Protein AF-A0A317FIB4-F1 (afdb_monomer)

Structure (mmCIF, N/CA/C/O backbone):
data_AF-A0A317FIB4-F1
#
_entry.id   AF-A0A317FIB4-F1
#
loop_
_atom_site.group_PDB
_atom_site.id
_atom_site.type_symbol
_atom_site.label_atom_id
_atom_site.label_alt_id
_atom_site.label_comp_id
_atom_site.label_asym_id
_atom_site.label_entity_id
_atom_site.label_seq_id
_atom_site.pdbx_PDB_ins_code
_atom_site.Cartn_x
_atom_site.Cartn_y
_atom_site.Cartn_z
_atom_site.occupancy
_atom_site.B_iso_or_equiv
_atom_site.auth_seq_id
_atom_site.auth_comp_id
_atom_site.auth_asym_id
_atom_site.auth_atom_id
_atom_site.pdbx_PDB_model_num
ATOM 1 N N . MET A 1 1 ? -46.651 12.801 4.213 1.00 44.66 1 MET A N 1
ATOM 2 C CA . MET A 1 1 ? -46.483 12.287 5.588 1.00 44.66 1 MET A CA 1
ATOM 3 C C . MET A 1 1 ? -45.335 13.058 6.218 1.00 44.66 1 MET A C 1
ATOM 5 O O . MET A 1 1 ? -44.201 12.906 5.790 1.00 44.66 1 MET A O 1
ATOM 9 N N . THR A 1 2 ? -45.665 13.972 7.127 1.00 48.34 2 THR A N 1
ATOM 10 C CA . THR A 1 2 ? -44.798 15.036 7.655 1.00 48.34 2 THR A CA 1
ATOM 11 C C . THR A 1 2 ? -44.572 14.782 9.140 1.00 48.34 2 THR A C 1
ATOM 13 O O . THR A 1 2 ? -45.550 14.610 9.859 1.00 48.34 2 THR A O 1
ATOM 16 N N . PHE A 1 3 ? -43.325 14.810 9.615 1.00 46.38 3 PHE A N 1
ATOM 17 C CA . PHE A 1 3 ? -43.021 14.954 11.042 1.00 46.38 3 PHE A CA 1
ATOM 18 C C . PHE A 1 3 ? -41.821 15.895 11.233 1.00 46.38 3 PHE A C 1
ATOM 20 O O . PHE A 1 3 ? -40.725 15.574 10.774 1.00 46.38 3 PHE A O 1
ATOM 27 N N . PRO A 1 4 ? -41.995 17.048 11.905 1.00 62.00 4 PRO A N 1
ATOM 28 C CA . PRO A 1 4 ? -40.902 17.931 12.291 1.00 62.00 4 PRO A CA 1
ATOM 29 C C . PRO A 1 4 ? -40.382 17.561 13.686 1.00 62.00 4 PRO A C 1
ATOM 31 O O . PRO A 1 4 ? -41.165 17.329 14.606 1.00 62.00 4 PRO A O 1
ATOM 34 N N . ARG A 1 5 ? -39.061 17.568 13.886 1.00 53.75 5 ARG A N 1
ATOM 35 C CA . ARG A 1 5 ? -38.470 17.530 15.232 1.00 53.75 5 ARG A CA 1
ATOM 36 C C . ARG A 1 5 ? -37.428 18.634 15.359 1.00 53.75 5 ARG A C 1
ATOM 38 O O . ARG A 1 5 ? -36.297 18.508 14.908 1.00 53.75 5 ARG A O 1
ATOM 45 N N . ARG A 1 6 ? -37.873 19.741 15.956 1.00 59.06 6 ARG A N 1
ATOM 46 C CA . ARG A 1 6 ? -37.030 20.770 16.568 1.00 59.06 6 ARG A CA 1
ATOM 47 C C . ARG A 1 6 ? -36.400 20.157 17.818 1.00 59.06 6 ARG A C 1
ATOM 49 O O . ARG A 1 6 ? -37.132 19.531 18.579 1.00 59.06 6 ARG A O 1
ATOM 56 N N . LEU A 1 7 ? -35.111 20.366 18.064 1.00 52.44 7 LEU A N 1
ATOM 57 C CA . LEU A 1 7 ? -34.566 20.247 19.414 1.00 52.44 7 LEU A CA 1
ATOM 58 C C . LEU A 1 7 ? -33.454 21.278 19.628 1.00 52.44 7 LEU A C 1
ATOM 60 O O . LEU A 1 7 ? -32.630 21.526 18.753 1.00 52.44 7 LEU A O 1
ATOM 64 N N . SER A 1 8 ? -33.556 21.912 20.786 1.00 55.31 8 SER A N 1
ATOM 65 C CA . SER A 1 8 ? -33.010 23.192 21.214 1.00 55.31 8 SER A CA 1
ATOM 66 C C . SER A 1 8 ? -31.486 23.294 21.319 1.00 55.31 8 SER A C 1
ATOM 68 O O . SER A 1 8 ? -30.803 22.329 21.651 1.00 55.31 8 SER A O 1
ATOM 70 N N . LEU A 1 9 ? -30.994 24.530 21.144 1.00 51.03 9 LEU A N 1
ATOM 71 C CA . LEU A 1 9 ? -29.702 25.006 21.643 1.00 51.03 9 LEU A CA 1
ATOM 72 C C . LEU A 1 9 ? -29.602 24.807 23.164 1.00 51.03 9 LEU A C 1
ATOM 74 O O . LEU A 1 9 ? -30.520 25.185 23.892 1.00 51.03 9 LEU A O 1
ATOM 78 N N . LEU A 1 10 ? -28.444 24.347 23.638 1.00 58.22 10 LEU A N 1
ATOM 79 C CA . LEU A 1 10 ? -28.007 24.529 25.019 1.00 58.22 10 LEU A CA 1
ATOM 80 C C . LEU A 1 10 ? -26.736 25.389 25.007 1.00 58.22 10 LEU A C 1
ATOM 82 O O . LEU A 1 10 ? -25.660 24.926 24.638 1.00 58.22 10 LEU A O 1
ATOM 86 N N . ALA A 1 11 ? -26.888 26.662 25.367 1.00 50.81 11 ALA A N 1
ATOM 87 C CA . ALA A 1 11 ? -25.786 27.551 25.704 1.00 50.81 11 ALA A CA 1
ATOM 88 C C . ALA A 1 11 ? -25.366 27.286 27.156 1.00 50.81 11 ALA A C 1
ATOM 90 O O . ALA A 1 11 ? -26.224 27.235 28.037 1.00 50.81 11 ALA A O 1
ATOM 91 N N . LEU A 1 12 ? -24.064 27.154 27.420 1.00 56.53 12 LEU A N 1
ATOM 92 C CA . LEU A 1 12 ? -23.529 27.188 28.780 1.00 56.53 12 LEU A CA 1
ATOM 93 C C . LEU A 1 12 ? -22.396 28.215 28.851 1.00 56.53 12 LEU A C 1
ATOM 95 O O . LEU A 1 12 ? -21.296 28.019 28.340 1.00 56.53 12 LEU A O 1
ATOM 99 N N . LEU A 1 13 ? -22.753 29.347 29.447 1.00 56.31 13 LEU A N 1
ATOM 100 C CA . LEU A 1 13 ? -21.941 30.509 29.770 1.00 56.31 13 LEU A CA 1
ATOM 101 C C . LEU A 1 13 ? -21.160 30.212 31.061 1.00 56.31 13 LEU A C 1
ATOM 103 O O . LEU A 1 13 ? -21.783 30.042 32.107 1.00 56.31 13 LEU A O 1
ATOM 107 N N . PHE A 1 14 ? -19.825 30.171 31.013 1.00 57.53 14 PHE A N 1
ATOM 108 C CA . PHE A 1 14 ? -18.999 30.181 32.226 1.00 57.53 14 PHE A CA 1
ATOM 109 C C . PHE A 1 14 ? -18.469 31.590 32.504 1.00 57.53 14 PHE A C 1
ATOM 111 O O . PHE A 1 14 ? -17.846 32.229 31.657 1.00 57.53 14 PHE A O 1
ATOM 118 N N . LEU A 1 15 ? -18.777 32.048 33.714 1.00 58.28 15 LEU A N 1
ATOM 119 C CA . LEU A 1 15 ? -18.556 33.369 34.288 1.00 58.28 15 LEU A CA 1
ATOM 120 C C . LEU A 1 15 ? -17.258 33.360 35.130 1.00 58.28 15 LEU A C 1
ATOM 122 O O . LEU A 1 15 ? -17.139 32.566 36.057 1.00 58.28 15 LEU A O 1
ATOM 126 N N . ALA A 1 16 ? -16.305 34.245 34.827 1.00 52.34 16 ALA A N 1
ATOM 127 C CA . ALA A 1 16 ? -15.262 34.744 35.752 1.00 52.34 16 ALA A CA 1
ATOM 128 C C . ALA A 1 16 ? -15.717 36.142 36.262 1.00 52.34 16 ALA A C 1
ATOM 130 O O . ALA A 1 16 ? -16.600 36.678 35.580 1.00 52.34 16 ALA A O 1
ATOM 131 N N . PRO A 1 17 ? -15.172 36.812 37.326 1.00 55.22 17 PRO A N 1
ATOM 132 C CA . PRO A 1 17 ? -13.750 36.862 37.753 1.00 55.22 17 PRO A CA 1
ATOM 133 C C . PRO A 1 17 ? -13.460 37.174 39.271 1.00 55.22 17 PRO A C 1
ATOM 135 O O . PRO A 1 17 ? -14.367 37.246 40.090 1.00 55.22 17 PRO A O 1
ATOM 138 N N . VAL A 1 18 ? -12.173 37.442 39.590 1.00 49.06 18 VAL A N 1
ATOM 139 C CA . VAL A 1 18 ? -11.616 38.536 40.455 1.00 49.06 18 VAL A CA 1
ATOM 140 C C . VAL A 1 18 ? -10.705 38.161 41.651 1.00 49.06 18 VAL A C 1
ATOM 142 O O . VAL A 1 18 ? -11.119 37.586 42.646 1.00 49.06 18 VAL A O 1
ATOM 145 N N . ALA A 1 19 ? -9.454 38.625 41.490 1.00 45.88 19 ALA A N 1
ATOM 146 C CA . ALA A 1 19 ? -8.481 39.261 42.394 1.00 45.88 19 ALA A CA 1
ATOM 147 C C . ALA A 1 19 ? -8.260 38.793 43.844 1.00 45.88 19 ALA A C 1
ATOM 149 O O . ALA A 1 19 ? -9.092 38.977 44.725 1.00 45.88 19 ALA A O 1
ATOM 150 N N . ALA A 1 20 ? -6.996 38.464 44.121 1.00 47.31 20 ALA A N 1
ATOM 151 C CA . ALA A 1 20 ? -6.330 38.880 45.349 1.00 47.31 20 ALA A CA 1
ATOM 152 C C . ALA A 1 20 ? -5.141 39.781 44.975 1.00 47.31 20 ALA A C 1
ATOM 154 O O . ALA A 1 20 ? -4.266 39.401 44.196 1.00 47.31 20 ALA A O 1
ATOM 155 N N . HIS A 1 21 ? -5.183 41.013 45.476 1.00 43.72 21 HIS A N 1
ATOM 156 C CA . HIS A 1 21 ? -4.166 42.045 45.330 1.00 43.72 21 HIS A CA 1
ATOM 157 C C . HIS A 1 21 ? -2.988 41.807 46.280 1.00 43.72 21 HIS A C 1
ATOM 159 O O . HIS A 1 21 ? -3.193 41.508 47.452 1.00 43.72 21 HIS A O 1
ATOM 165 N N . ALA A 1 22 ? -1.772 42.053 45.796 1.00 46.06 22 ALA A N 1
ATOM 166 C CA . ALA A 1 22 ? -0.645 42.476 46.622 1.00 46.06 22 ALA A CA 1
ATOM 167 C C . ALA A 1 22 ? 0.284 43.368 45.774 1.00 46.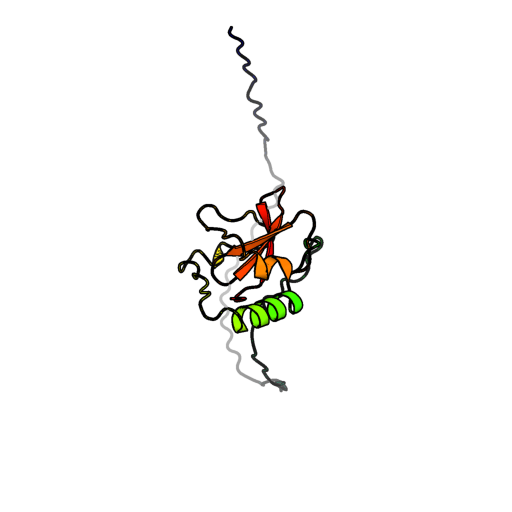06 22 ALA A C 1
ATOM 169 O O . ALA A 1 22 ? 0.987 42.897 44.885 1.00 46.06 22 ALA A O 1
ATOM 170 N N . GLN A 1 23 ? 0.219 44.675 46.026 1.00 50.50 23 GLN A N 1
ATOM 171 C CA . GLN A 1 23 ? 1.250 45.684 45.741 1.00 50.50 23 GLN A CA 1
ATOM 172 C C . GLN A 1 23 ? 2.067 45.861 47.046 1.00 50.50 23 GLN A C 1
ATOM 174 O O . GLN A 1 23 ? 1.490 45.604 48.108 1.00 50.50 23 GLN A O 1
ATOM 179 N N . PRO A 1 24 ? 3.360 46.262 47.035 1.00 49.16 24 PRO A N 1
ATOM 180 C CA . PRO A 1 24 ? 3.765 47.576 46.533 1.00 49.16 24 PRO A CA 1
ATOM 181 C C . PRO A 1 24 ? 5.118 47.661 45.805 1.00 49.16 24 PRO A C 1
ATOM 183 O O . PRO A 1 24 ? 5.844 46.695 45.592 1.00 49.16 24 PRO A O 1
ATOM 186 N N . GLU A 1 25 ? 5.350 48.893 45.369 1.00 43.75 25 GLU A N 1
ATOM 187 C CA . GLU A 1 25 ? 6.344 49.449 44.465 1.00 43.75 25 GLU A CA 1
ATOM 188 C C . GLU A 1 25 ? 7.810 49.312 44.902 1.00 43.75 25 GLU A C 1
ATOM 190 O O . GLU A 1 25 ? 8.147 49.302 46.083 1.00 43.75 25 GLU A O 1
ATOM 195 N N . GLY A 1 26 ? 8.701 49.341 43.908 1.00 38.97 26 GLY A N 1
ATOM 196 C CA . GLY A 1 26 ? 10.140 49.500 44.098 1.00 38.97 26 GLY A CA 1
ATOM 197 C C . GLY A 1 26 ? 10.839 49.826 42.780 1.00 38.97 26 GLY A C 1
ATOM 198 O O . GLY A 1 26 ? 11.359 48.944 42.104 1.00 38.97 26 GLY A O 1
ATOM 199 N N . ARG A 1 27 ? 10.821 51.104 42.389 1.00 44.50 27 ARG A N 1
ATOM 200 C CA . ARG A 1 27 ? 11.636 51.672 41.301 1.00 44.50 27 ARG A CA 1
ATOM 201 C C . ARG A 1 27 ? 13.125 51.582 41.664 1.00 44.50 27 ARG A C 1
ATOM 203 O O . ARG A 1 27 ? 13.514 52.037 42.732 1.00 44.50 27 ARG A O 1
ATOM 210 N N . GLY A 1 28 ? 13.959 51.125 40.732 1.00 39.84 28 GLY A N 1
ATOM 211 C CA . GLY A 1 28 ? 15.416 51.237 40.830 1.00 39.84 28 GLY A CA 1
ATOM 212 C C . GLY A 1 28 ? 16.103 50.946 39.496 1.00 39.84 28 GLY A C 1
ATOM 213 O O . GLY A 1 28 ? 16.185 49.799 39.074 1.00 39.84 28 GLY A O 1
ATOM 214 N N . GLN A 1 29 ? 16.560 52.001 38.819 1.00 41.47 29 GLN A N 1
ATOM 215 C CA . GLN A 1 29 ? 17.449 51.948 37.654 1.00 41.47 29 GLN A CA 1
ATOM 216 C C . GLN A 1 29 ? 18.847 51.466 38.065 1.00 41.47 29 GLN A C 1
ATOM 218 O O . GLN A 1 29 ? 19.328 51.816 39.138 1.00 41.47 29 GLN A O 1
ATOM 223 N N . GLY A 1 30 ? 19.537 50.751 37.174 1.00 41.09 30 GLY A N 1
ATOM 224 C CA . GLY A 1 30 ? 20.946 50.408 37.360 1.00 41.09 30 GLY A CA 1
ATOM 225 C C . GLY A 1 30 ? 21.562 49.778 36.116 1.00 41.09 30 GLY A C 1
ATOM 226 O O . GLY A 1 30 ? 21.522 48.567 35.938 1.00 41.09 30 GLY A O 1
ATOM 227 N N . GLN A 1 31 ? 22.124 50.616 35.246 1.00 41.06 31 GLN A N 1
ATOM 228 C CA . GLN A 1 31 ? 23.047 50.222 34.182 1.00 41.06 31 GLN A CA 1
ATOM 229 C C . GLN A 1 31 ? 24.338 49.662 34.789 1.00 41.06 31 GLN A C 1
ATOM 231 O O . GLN A 1 31 ? 24.951 50.305 35.635 1.00 41.06 31 GLN A O 1
ATOM 236 N N . GLY A 1 32 ? 24.790 48.509 34.298 1.00 41.66 32 GLY A N 1
ATOM 237 C CA . GLY A 1 32 ? 26.088 47.934 34.644 1.00 41.66 32 GLY A CA 1
ATOM 238 C C . GLY A 1 32 ? 26.698 47.219 33.445 1.00 41.66 32 GLY A C 1
ATOM 239 O O . GLY A 1 32 ? 26.378 46.067 33.173 1.00 41.66 32 GLY A O 1
ATOM 240 N N . ARG A 1 33 ? 27.568 47.920 32.709 1.00 41.22 33 ARG A N 1
ATOM 241 C CA . ARG A 1 33 ? 28.519 47.320 31.763 1.00 41.22 33 ARG A CA 1
ATOM 242 C C . ARG A 1 33 ? 29.575 46.555 32.564 1.00 41.22 33 ARG A C 1
ATOM 244 O O . ARG A 1 33 ? 30.215 47.147 33.425 1.00 41.22 33 ARG A O 1
ATOM 251 N N . GLY A 1 34 ? 29.805 45.290 32.223 1.00 42.16 34 GLY A N 1
ATOM 252 C CA . GLY A 1 34 ? 30.935 44.502 32.714 1.00 42.16 34 GLY A CA 1
ATOM 253 C C . GLY A 1 34 ? 31.641 43.808 31.554 1.00 42.16 34 GLY A C 1
ATOM 254 O O . GLY A 1 34 ? 31.085 42.898 30.947 1.00 42.16 34 GLY A O 1
ATOM 255 N N . GLN A 1 35 ? 32.848 44.273 31.229 1.00 41.88 35 GLN A N 1
ATOM 256 C CA . GLN A 1 35 ? 33.831 43.534 30.436 1.00 41.88 35 GLN A CA 1
ATOM 257 C C . GLN A 1 35 ? 34.437 42.424 31.303 1.00 41.88 35 GLN A C 1
ATOM 259 O O . GLN A 1 35 ? 34.754 42.663 32.466 1.00 41.88 35 GLN A O 1
ATOM 264 N N . GLY A 1 36 ? 34.655 41.243 30.725 1.00 42.62 36 GLY A N 1
ATOM 265 C CA . GLY A 1 36 ? 35.399 40.153 31.352 1.00 42.62 36 GLY A CA 1
ATOM 266 C C . GLY A 1 36 ? 36.011 39.253 30.286 1.00 42.62 36 GLY A C 1
ATOM 267 O O . GLY A 1 36 ? 35.299 38.562 29.566 1.00 42.62 36 GLY A O 1
ATOM 268 N N . GLN A 1 37 ? 37.332 39.330 30.153 1.00 41.72 37 GLN A N 1
ATOM 269 C CA . GLN A 1 37 ? 38.169 38.511 29.280 1.00 41.72 37 GLN A CA 1
ATOM 270 C C . GLN A 1 37 ? 38.529 37.193 29.984 1.00 41.72 37 GLN A C 1
ATOM 272 O O . GLN A 1 37 ? 38.793 37.201 31.183 1.00 41.72 37 GLN A O 1
ATOM 277 N N . GLY A 1 38 ? 38.669 36.110 29.212 1.00 34.59 38 GLY A N 1
ATOM 278 C CA . GLY A 1 38 ? 39.619 35.035 29.520 1.00 34.59 38 GLY A CA 1
ATOM 279 C C . GLY A 1 38 ? 39.046 33.639 29.794 1.00 34.59 38 GLY A C 1
ATOM 280 O O . GLY A 1 38 ? 38.276 33.440 30.723 1.00 34.59 38 GLY A O 1
ATOM 281 N N . GLY A 1 39 ? 39.564 32.656 29.042 1.00 33.38 39 GLY A N 1
ATOM 282 C CA . GLY A 1 39 ? 40.044 31.406 29.644 1.00 33.38 39 GLY A CA 1
ATOM 283 C C . GLY A 1 39 ? 39.296 30.102 29.343 1.00 33.38 39 GLY A C 1
ATOM 284 O O . GLY A 1 39 ? 38.519 29.646 30.170 1.00 33.38 39 GLY A O 1
ATOM 285 N N . GLY A 1 40 ? 39.683 29.424 28.252 1.00 36.69 40 GLY A N 1
ATOM 286 C CA . GLY A 1 40 ? 39.780 27.952 28.212 1.00 36.69 40 GLY A CA 1
ATOM 287 C C . GLY A 1 40 ? 38.750 27.189 27.357 1.00 36.69 40 GLY A C 1
ATOM 288 O O . GLY A 1 40 ? 37.559 27.237 27.652 1.00 36.69 40 GLY A O 1
ATOM 289 N N . PRO A 1 41 ? 39.178 26.410 26.340 1.00 53.94 41 PRO A N 1
ATOM 290 C CA . PRO A 1 41 ? 38.330 25.386 25.730 1.00 53.94 41 PRO A CA 1
ATOM 291 C C . PRO A 1 41 ? 38.362 24.074 26.547 1.00 53.94 41 PRO A C 1
ATOM 293 O O . PRO A 1 41 ? 39.445 23.638 26.947 1.00 53.94 41 PRO A O 1
ATOM 296 N N . PRO A 1 42 ? 37.225 23.385 26.771 1.00 60.75 42 PRO A N 1
ATOM 297 C CA . PRO A 1 42 ? 37.234 22.016 27.285 1.00 60.75 42 PRO A CA 1
ATOM 298 C C . PRO A 1 42 ? 37.605 21.001 26.177 1.00 60.75 42 PRO A C 1
ATOM 300 O O . PRO A 1 42 ? 37.233 21.198 25.016 1.00 60.75 42 PRO A O 1
ATOM 303 N N . PRO A 1 43 ? 38.298 19.888 26.492 1.00 45.22 43 PRO A N 1
ATOM 304 C CA . PRO A 1 43 ? 38.673 18.877 25.506 1.00 45.22 43 PRO A CA 1
ATOM 305 C C . PRO A 1 43 ? 37.487 17.944 25.216 1.00 45.22 43 PRO A C 1
ATOM 307 O O . PRO A 1 43 ? 37.166 17.043 25.990 1.00 45.22 43 PRO A O 1
ATOM 310 N N . GLY A 1 44 ? 36.820 18.158 24.082 1.00 40.62 44 GLY A N 1
ATOM 311 C CA . GLY A 1 44 ? 35.742 17.302 23.588 1.00 40.62 44 GLY A CA 1
ATOM 312 C C . GLY A 1 44 ? 36.260 16.234 22.628 1.00 40.62 44 GLY A C 1
ATOM 313 O O . GLY A 1 44 ? 36.540 16.512 21.465 1.00 40.62 44 GLY A O 1
ATOM 314 N N . ARG A 1 45 ? 36.369 14.996 23.111 1.00 45.69 45 ARG A N 1
ATOM 315 C CA . 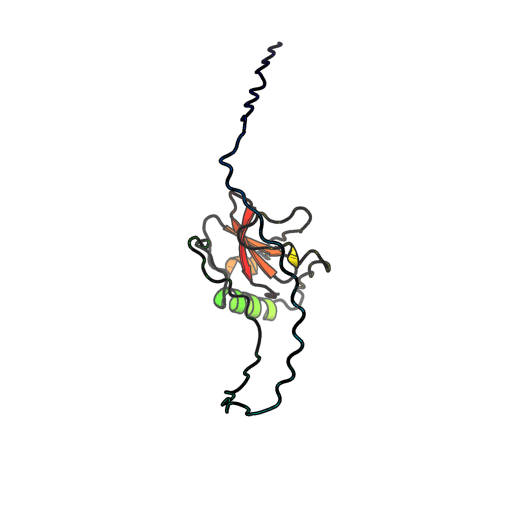ARG A 1 45 ? 36.674 13.788 22.332 1.00 45.69 45 ARG A CA 1
ATOM 316 C C . ARG A 1 45 ? 35.485 13.485 21.401 1.00 45.69 45 ARG A C 1
ATOM 318 O O . ARG A 1 45 ? 34.517 12.851 21.808 1.00 45.69 45 ARG A O 1
ATOM 325 N N . GLY A 1 46 ? 35.530 13.998 20.172 1.00 36.12 46 GLY A N 1
ATOM 326 C CA . GLY A 1 46 ? 34.501 13.788 19.150 1.00 36.12 46 GLY A CA 1
ATOM 327 C C . GLY A 1 46 ? 34.600 12.398 18.527 1.00 36.12 46 GLY A C 1
ATOM 328 O O . GLY A 1 46 ? 35.471 12.141 17.701 1.00 36.12 46 GLY A O 1
ATOM 329 N N . SER A 1 47 ? 33.710 11.506 18.956 1.00 45.03 47 SER A N 1
ATOM 330 C CA . SER A 1 47 ? 33.466 10.201 18.343 1.00 45.03 47 SER A CA 1
ATOM 331 C C . SER A 1 47 ? 32.924 10.352 16.915 1.00 45.03 47 SER A C 1
ATOM 333 O O . SER A 1 47 ? 32.240 11.325 16.599 1.00 45.03 47 SER A O 1
ATOM 335 N N . GLN A 1 48 ? 33.247 9.375 16.068 1.00 43.19 48 GLN A N 1
ATOM 336 C CA . GLN A 1 48 ? 32.871 9.241 14.660 1.00 43.19 48 GLN A CA 1
ATOM 337 C C . GLN A 1 48 ? 31.428 9.668 14.355 1.00 43.19 48 GLN A C 1
ATOM 339 O O . GLN A 1 48 ? 30.462 9.043 14.789 1.00 43.19 48 GLN A O 1
ATOM 344 N N . GLY A 1 49 ? 31.290 10.690 13.510 1.00 36.03 49 GLY A N 1
ATOM 345 C CA . GLY A 1 49 ? 30.038 11.007 12.840 1.00 36.03 49 GLY A CA 1
ATOM 346 C C . GLY A 1 49 ? 29.747 9.979 11.749 1.00 36.03 49 GLY A C 1
ATOM 347 O O . GLY A 1 49 ? 30.215 10.122 10.624 1.00 36.03 49 GLY A O 1
ATOM 348 N N . ASN A 1 50 ? 28.949 8.958 12.064 1.00 41.16 50 ASN A N 1
ATOM 349 C CA . ASN A 1 50 ? 28.263 8.165 11.047 1.00 41.16 50 ASN A CA 1
ATOM 350 C C . ASN A 1 50 ? 26.929 8.848 10.705 1.00 41.16 50 ASN A C 1
ATOM 352 O O . ASN A 1 50 ? 25.879 8.541 11.268 1.00 41.16 50 ASN A O 1
ATOM 356 N N . GLY A 1 51 ? 26.989 9.835 9.812 1.00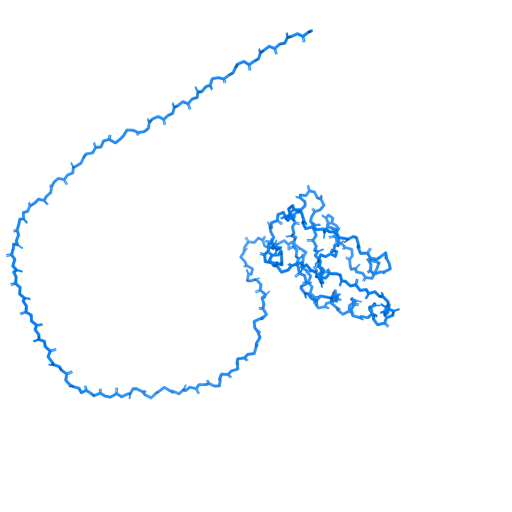 41.75 51 GLY A N 1
ATOM 357 C CA . GLY A 1 51 ? 25.816 10.447 9.195 1.00 41.75 51 GLY A CA 1
ATOM 358 C C . GLY A 1 51 ? 25.308 9.567 8.057 1.00 41.75 51 GLY A C 1
ATOM 359 O O . GLY A 1 51 ? 25.668 9.778 6.904 1.00 41.75 51 GLY A O 1
ATOM 360 N N . GLY A 1 52 ? 24.484 8.571 8.381 1.00 41.38 52 GLY A N 1
ATOM 361 C CA . GLY A 1 52 ? 23.993 7.589 7.418 1.00 41.38 52 GLY A CA 1
ATOM 362 C C . GLY A 1 52 ? 22.512 7.266 7.586 1.00 41.38 52 GLY A C 1
ATOM 363 O O . GLY A 1 52 ? 22.163 6.292 8.236 1.00 41.38 52 GLY A O 1
ATOM 364 N N . ARG A 1 53 ? 21.670 8.044 6.893 1.00 38.25 53 ARG A N 1
ATOM 365 C CA . ARG A 1 53 ? 20.289 7.727 6.471 1.00 38.25 53 ARG A CA 1
ATOM 366 C C . ARG A 1 53 ? 19.252 7.571 7.587 1.00 38.25 53 ARG A C 1
ATOM 368 O O . ARG A 1 53 ? 19.091 6.508 8.183 1.00 38.25 53 ARG A O 1
ATOM 375 N N . GLY A 1 54 ? 18.447 8.626 7.734 1.00 38.16 54 GLY A N 1
ATOM 376 C CA . GLY A 1 54 ? 17.153 8.592 8.407 1.00 38.16 54 GLY A CA 1
ATOM 377 C C . GLY A 1 54 ? 16.258 7.503 7.820 1.00 38.16 54 GLY A C 1
ATOM 378 O O . GLY A 1 54 ? 15.565 7.703 6.827 1.00 38.16 54 GLY A O 1
ATOM 379 N N . GLN A 1 55 ? 16.283 6.339 8.455 1.00 41.62 55 GLN A N 1
ATOM 380 C CA . GLN A 1 55 ? 15.205 5.375 8.391 1.00 41.62 55 GLN A CA 1
ATOM 381 C C . GLN A 1 55 ? 14.117 5.923 9.305 1.00 41.62 55 GLN A C 1
ATOM 383 O O . GLN A 1 55 ? 14.250 5.907 10.526 1.00 41.62 55 GLN A O 1
ATOM 388 N N . GLY A 1 56 ? 13.064 6.469 8.699 1.00 42.19 56 GLY A N 1
ATOM 389 C CA . GLY A 1 56 ? 11.816 6.782 9.384 1.00 42.19 56 GLY A CA 1
ATOM 390 C C . GLY A 1 56 ? 11.140 5.494 9.849 1.00 42.19 56 GLY A C 1
ATOM 391 O O . GLY A 1 56 ? 10.136 5.082 9.284 1.00 42.19 56 GLY A O 1
ATOM 392 N 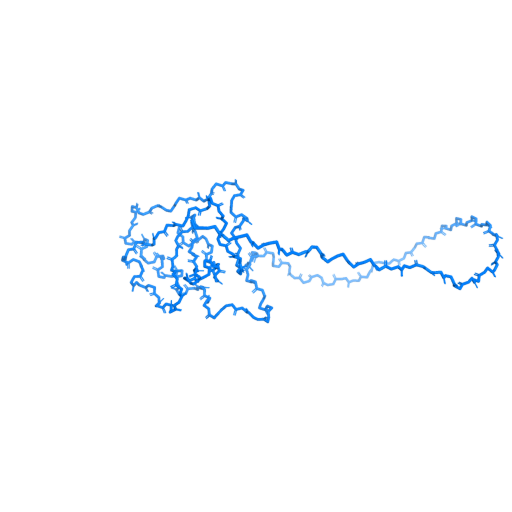N . GLY A 1 57 ? 11.716 4.835 10.852 1.00 40.66 57 GLY A N 1
ATOM 393 C CA . GLY A 1 57 ? 11.043 3.839 11.669 1.00 40.66 57 GLY A CA 1
ATOM 394 C C . GLY A 1 57 ? 10.347 4.590 12.790 1.00 40.66 57 GLY A C 1
ATOM 395 O O . GLY A 1 57 ? 10.981 4.940 13.780 1.00 40.66 57 GLY A O 1
ATOM 396 N N . GLY A 1 58 ? 9.070 4.920 12.590 1.00 42.16 58 GLY A N 1
ATOM 397 C CA . GLY A 1 58 ? 8.260 5.589 13.599 1.00 42.16 58 GLY A CA 1
ATOM 398 C C . GLY A 1 58 ? 8.301 4.808 14.909 1.00 42.16 58 GLY A C 1
ATOM 399 O O . GLY A 1 58 ? 7.836 3.671 14.973 1.00 42.16 58 GLY A O 1
ATOM 400 N N . SER A 1 59 ? 8.882 5.425 15.937 1.00 39.06 59 SER A N 1
ATOM 401 C CA . SER A 1 59 ? 8.898 4.909 17.297 1.00 39.06 59 SER A CA 1
ATOM 402 C C . SER A 1 59 ? 7.482 4.553 17.732 1.00 39.06 59 SER A C 1
ATOM 404 O O . SER A 1 59 ? 6.568 5.378 17.686 1.00 39.06 59 SER A O 1
ATOM 406 N N . ALA A 1 60 ? 7.334 3.303 18.158 1.00 46.09 60 ALA A N 1
ATOM 407 C CA . ALA A 1 60 ? 6.144 2.718 18.739 1.00 46.09 60 ALA A CA 1
ATOM 408 C C . ALA A 1 60 ? 5.682 3.506 19.980 1.00 46.09 60 ALA A C 1
ATOM 410 O O . ALA A 1 60 ? 6.029 3.192 21.116 1.00 46.09 60 ALA A O 1
ATOM 411 N N . GLY A 1 61 ? 4.866 4.535 19.767 1.00 37.31 61 GLY A N 1
ATOM 412 C CA . GLY A 1 61 ? 4.036 5.126 20.805 1.00 37.31 61 GLY A CA 1
ATOM 413 C C . GLY A 1 61 ? 2.796 4.259 20.993 1.00 37.31 61 GLY A C 1
ATOM 414 O O . GLY A 1 61 ? 1.894 4.311 20.168 1.00 37.31 61 GLY A O 1
ATOM 415 N N . ARG A 1 62 ? 2.797 3.420 22.038 1.00 44.00 62 ARG A N 1
ATOM 416 C CA . ARG A 1 62 ? 1.630 2.826 22.726 1.00 44.00 62 ARG A CA 1
ATOM 417 C C . ARG A 1 62 ? 0.334 2.787 21.879 1.00 44.00 62 ARG A C 1
ATOM 419 O O . A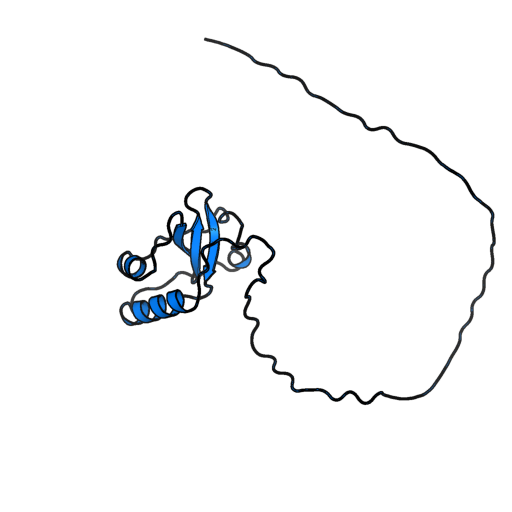RG A 1 62 ? -0.518 3.656 22.017 1.00 44.00 62 ARG A O 1
ATOM 426 N N . GLY A 1 63 ? 0.203 1.767 21.021 1.00 42.31 63 GLY A N 1
ATOM 427 C CA . GLY A 1 63 ? -0.982 1.549 20.169 1.00 42.31 63 GLY A CA 1
ATOM 428 C C . GLY A 1 63 ? -0.714 1.435 18.661 1.00 42.31 63 GLY A C 1
ATOM 429 O O . GLY A 1 63 ? -1.591 1.765 17.866 1.00 42.31 63 GLY A O 1
ATOM 430 N N . GLY A 1 64 ? 0.481 1.003 18.242 1.00 44.50 64 GLY A N 1
ATOM 431 C CA . GLY A 1 64 ? 0.770 0.763 16.825 1.00 44.50 64 GLY A CA 1
ATOM 432 C C . GLY A 1 64 ? -0.149 -0.322 16.234 1.00 44.50 64 GLY A C 1
ATOM 433 O O . GLY A 1 64 ? -0.413 -1.317 16.914 1.00 44.50 64 GLY A O 1
ATOM 434 N N . PRO A 1 65 ? -0.658 -0.156 15.001 1.00 52.31 65 PRO A N 1
ATOM 435 C CA . PRO A 1 65 ? -1.557 -1.128 14.388 1.00 52.31 65 PRO A CA 1
ATOM 436 C C . PRO A 1 65 ? -0.872 -2.501 14.246 1.00 52.31 65 PRO A C 1
ATOM 438 O O . PRO A 1 65 ? 0.320 -2.557 13.940 1.00 52.31 65 PRO A O 1
ATOM 441 N N . PRO A 1 66 ? -1.611 -3.614 14.418 1.00 57.94 66 PRO A N 1
ATOM 442 C CA . PRO A 1 66 ? -1.065 -4.978 14.484 1.00 57.94 66 PRO A CA 1
ATOM 443 C C . PRO A 1 66 ? -0.408 -5.475 13.185 1.00 57.94 66 PRO A C 1
ATOM 445 O O . PRO A 1 66 ? 0.122 -6.584 13.143 1.00 57.94 66 PRO A O 1
ATOM 448 N N . ALA A 1 67 ? -0.435 -4.683 12.114 1.00 72.06 67 ALA A N 1
ATOM 449 C CA . ALA A 1 67 ? 0.064 -5.066 10.809 1.00 72.06 67 ALA A CA 1
ATOM 450 C C . ALA A 1 67 ? 1.128 -4.070 10.331 1.00 72.06 67 ALA A C 1
ATOM 452 O O . ALA A 1 67 ? 0.816 -2.991 9.828 1.00 72.06 67 ALA A O 1
ATOM 453 N N . SER A 1 68 ? 2.396 -4.441 10.520 1.00 84.38 68 SER A N 1
ATOM 454 C CA . SER A 1 68 ? 3.552 -3.701 10.009 1.00 84.38 68 SER A CA 1
ATOM 455 C C . SER A 1 68 ? 4.030 -4.317 8.701 1.00 84.38 68 SER A C 1
ATOM 457 O O . SER A 1 68 ? 4.187 -5.534 8.619 1.00 84.38 68 SER A O 1
ATOM 459 N N . LEU A 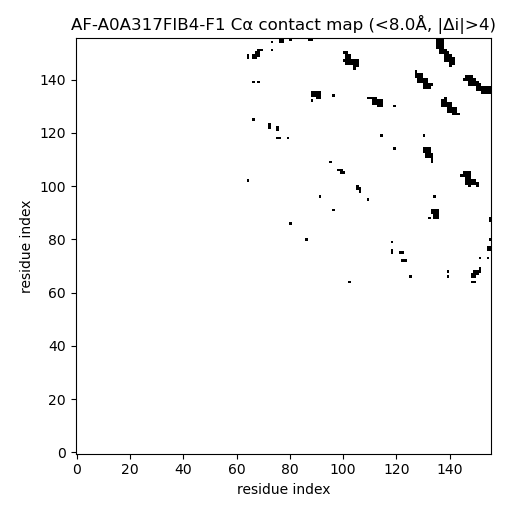1 69 ? 4.293 -3.469 7.709 1.00 90.25 69 LEU A N 1
ATOM 460 C CA . LEU A 1 69 ? 5.061 -3.826 6.519 1.00 90.25 69 LEU A CA 1
ATOM 461 C C . LEU A 1 69 ? 6.558 -3.748 6.837 1.00 90.25 69 LEU A C 1
ATOM 463 O O . LEU A 1 69 ? 6.973 -2.917 7.650 1.00 90.25 69 LEU A O 1
ATOM 467 N N . GLY A 1 70 ? 7.372 -4.583 6.196 1.00 90.69 70 GLY A N 1
ATOM 468 C CA . GLY A 1 70 ? 8.808 -4.600 6.436 1.00 90.69 70 GLY A CA 1
ATOM 469 C C . GLY A 1 70 ? 9.617 -5.232 5.309 1.00 90.69 70 GLY A C 1
ATOM 470 O O . GLY A 1 70 ? 9.275 -5.143 4.129 1.00 90.69 70 GLY A O 1
ATOM 471 N N . THR A 1 71 ? 10.745 -5.828 5.692 1.00 90.81 71 THR A N 1
ATOM 472 C CA . THR A 1 71 ? 11.733 -6.394 4.766 1.00 90.81 71 THR A CA 1
ATOM 473 C C . THR A 1 71 ? 11.154 -7.535 3.930 1.00 90.81 71 THR A C 1
ATOM 475 O O . THR A 1 71 ? 11.352 -7.545 2.723 1.00 90.81 71 THR A O 1
ATOM 478 N N . GLY A 1 72 ? 10.357 -8.427 4.528 1.00 91.81 72 GLY A N 1
ATOM 479 C CA . GLY A 1 72 ? 9.769 -9.566 3.812 1.00 91.81 72 GLY A CA 1
ATOM 480 C C . GLY A 1 72 ? 8.851 -9.151 2.658 1.00 91.81 72 GLY A C 1
ATOM 481 O O . GLY A 1 72 ? 8.967 -9.676 1.549 1.00 91.81 72 GLY A O 1
ATOM 482 N N . GLU A 1 73 ? 7.979 -8.160 2.874 1.00 93.81 73 GLU A N 1
ATOM 483 C CA . GLU A 1 73 ? 7.156 -7.603 1.797 1.00 93.81 73 GLU A CA 1
ATOM 484 C C . GLU A 1 73 ? 8.015 -6.902 0.733 1.00 93.81 73 GLU A C 1
ATOM 486 O O . GLU A 1 73 ? 7.747 -7.038 -0.460 1.00 93.81 73 GLU A O 1
ATOM 491 N N . ARG A 1 74 ? 9.080 -6.199 1.139 1.00 94.50 74 ARG A N 1
ATOM 492 C CA . ARG A 1 74 ? 10.006 -5.538 0.206 1.00 94.50 74 ARG A CA 1
ATOM 493 C C . ARG A 1 74 ? 10.729 -6.539 -0.694 1.00 94.50 74 ARG A C 1
ATOM 495 O O . ARG A 1 74 ? 10.817 -6.311 -1.897 1.00 94.50 74 ARG A O 1
ATOM 502 N N . ASP A 1 75 ? 11.232 -7.630 -0.131 1.00 94.81 75 ASP A N 1
ATOM 503 C CA . ASP A 1 75 ? 11.932 -8.670 -0.888 1.00 94.81 75 ASP A CA 1
ATOM 504 C C . ASP A 1 75 ? 10.983 -9.389 -1.848 1.00 94.81 75 ASP A C 1
ATOM 506 O O . ASP A 1 75 ? 11.329 -9.622 -3.006 1.00 94.81 75 ASP A O 1
ATOM 510 N N . THR A 1 76 ? 9.748 -9.635 -1.407 1.00 94.56 76 THR A N 1
ATOM 511 C CA . THR A 1 76 ? 8.687 -10.198 -2.251 1.00 94.56 76 THR A CA 1
ATOM 512 C C . THR A 1 76 ? 8.388 -9.301 -3.454 1.00 94.56 76 THR A C 1
ATOM 514 O O . THR A 1 76 ? 8.333 -9.782 -4.586 1.00 94.56 76 THR A O 1
ATOM 517 N N . ILE A 1 77 ? 8.239 -7.989 -3.233 1.00 94.38 77 ILE A N 1
ATOM 518 C CA . ILE A 1 77 ? 7.999 -7.034 -4.322 1.00 94.38 77 ILE A CA 1
ATOM 519 C C . ILE A 1 77 ? 9.191 -6.993 -5.277 1.00 94.38 77 ILE A C 1
ATOM 521 O O . ILE A 1 77 ? 8.995 -7.051 -6.486 1.00 94.38 77 ILE A O 1
ATOM 525 N N . ARG A 1 78 ? 10.424 -6.946 -4.762 1.00 94.69 78 ARG A N 1
ATOM 526 C CA . ARG A 1 78 ? 11.638 -6.933 -5.595 1.00 94.69 78 ARG A CA 1
ATOM 527 C C . ARG A 1 78 ? 11.743 -8.162 -6.487 1.00 94.69 78 ARG A C 1
ATOM 529 O O . ARG A 1 78 ? 12.045 -8.027 -7.671 1.00 94.69 78 ARG A O 1
ATOM 536 N N . LEU A 1 79 ? 11.475 -9.343 -5.934 1.00 94.62 79 LEU A N 1
ATOM 537 C CA . LEU A 1 79 ? 11.479 -10.586 -6.698 1.00 94.62 79 LEU A CA 1
ATOM 538 C C . LEU A 1 79 ? 10.416 -10.553 -7.800 1.00 94.62 79 LEU A C 1
ATOM 540 O O . LEU A 1 79 ? 10.699 -10.888 -8.949 1.00 94.62 79 LEU A O 1
ATOM 544 N N . TRP A 1 80 ? 9.209 -10.098 -7.463 1.00 94.94 80 TRP A N 1
ATOM 545 C CA . TRP A 1 80 ? 8.120 -9.979 -8.424 1.00 94.94 80 TRP A CA 1
ATOM 546 C C . TRP A 1 80 ? 8.434 -8.967 -9.536 1.00 94.94 80 TRP A C 1
ATOM 548 O O . TRP A 1 80 ? 8.212 -9.275 -10.705 1.00 94.94 80 TRP A O 1
ATOM 558 N N . LEU A 1 81 ? 9.014 -7.807 -9.211 1.00 94.38 81 LEU A N 1
ATOM 559 C CA . LEU A 1 81 ? 9.451 -6.806 -10.195 1.00 94.38 81 LEU A CA 1
ATOM 560 C C . LEU A 1 81 ? 10.501 -7.367 -11.158 1.00 94.38 81 LEU A C 1
ATOM 562 O O . LEU A 1 81 ? 10.435 -7.091 -12.353 1.00 94.38 81 LEU A O 1
ATOM 566 N N . GLY A 1 82 ? 11.417 -8.211 -10.670 1.00 94.38 82 GLY A N 1
ATOM 567 C CA . GLY A 1 82 ? 12.387 -8.910 -11.518 1.00 94.38 82 GLY A CA 1
ATOM 568 C C . GLY A 1 82 ? 11.735 -9.800 -12.585 1.00 94.38 82 GLY A C 1
ATOM 569 O O . GLY A 1 82 ? 12.266 -9.926 -13.685 1.00 94.38 82 GLY A O 1
ATOM 570 N N . GLY A 1 83 ? 10.562 -10.369 -12.291 1.00 94.62 83 GLY A N 1
ATOM 571 C CA . GLY A 1 83 ? 9.749 -11.127 -13.249 1.00 94.62 83 GLY A CA 1
ATOM 572 C C . GLY A 1 83 ? 8.756 -10.285 -14.061 1.00 94.62 83 GLY A C 1
ATOM 573 O O . GLY A 1 83 ? 8.139 -10.806 -14.984 1.00 94.62 83 GLY A O 1
ATOM 574 N N . ASN A 1 84 ? 8.588 -8.998 -13.735 1.00 93.19 84 ASN A N 1
ATOM 575 C CA . ASN A 1 84 ? 7.585 -8.106 -14.325 1.00 93.19 84 ASN A CA 1
ATOM 576 C C . ASN A 1 84 ? 8.211 -6.766 -14.761 1.00 93.19 84 ASN A C 1
ATOM 578 O O . ASN A 1 84 ? 7.807 -5.709 -14.271 1.00 93.19 84 ASN A O 1
ATOM 582 N N . PRO A 1 85 ? 9.164 -6.765 -15.714 1.00 88.00 85 PRO A N 1
ATOM 583 C CA . PRO A 1 85 ? 9.910 -5.560 -16.099 1.00 88.00 85 PRO A CA 1
ATOM 584 C C . PRO A 1 85 ? 9.046 -4.462 -16.742 1.00 88.00 85 PRO A C 1
ATOM 586 O O . PRO A 1 85 ? 9.455 -3.307 -16.793 1.00 88.00 85 PRO A O 1
ATOM 589 N N . GLY A 1 86 ? 7.851 -4.801 -17.236 1.00 89.56 86 GLY A N 1
ATOM 590 C CA . GLY A 1 86 ? 6.893 -3.832 -17.780 1.00 89.56 86 GLY A CA 1
ATOM 591 C C . GLY A 1 86 ? 6.047 -3.120 -16.721 1.00 89.56 86 GLY A C 1
ATOM 592 O O . GLY A 1 86 ? 5.261 -2.235 -17.062 1.00 89.56 86 GLY A O 1
ATOM 593 N N . PHE A 1 87 ? 6.156 -3.502 -15.447 1.00 90.56 87 PHE A N 1
ATOM 594 C CA . PHE A 1 87 ? 5.393 -2.867 -14.385 1.00 90.56 87 PHE A CA 1
ATOM 595 C C . PHE A 1 87 ? 6.034 -1.543 -13.967 1.00 90.56 87 PHE A C 1
ATOM 597 O O . PHE A 1 87 ? 7.172 -1.507 -13.511 1.00 90.56 87 PHE A O 1
ATOM 604 N N . VAL A 1 88 ? 5.267 -0.455 -14.067 1.00 86.94 88 VAL A N 1
ATOM 605 C CA . VAL A 1 88 ? 5.704 0.880 -13.648 1.00 86.94 88 VAL A CA 1
ATOM 606 C C . VAL A 1 88 ? 4.712 1.449 -12.639 1.00 86.94 88 VAL A C 1
ATOM 608 O O . VAL A 1 88 ? 3.531 1.664 -12.938 1.00 86.94 88 VAL A O 1
ATOM 611 N N . ALA A 1 89 ? 5.201 1.718 -11.429 1.00 86.56 89 ALA A N 1
ATOM 612 C CA . ALA A 1 89 ? 4.452 2.458 -10.428 1.00 86.56 89 ALA A CA 1
ATOM 613 C C . ALA A 1 89 ? 4.486 3.957 -10.751 1.00 86.56 89 ALA A C 1
ATOM 615 O O . ALA A 1 89 ? 5.530 4.528 -11.063 1.00 86.56 89 ALA A O 1
ATOM 616 N N . GLN A 1 90 ? 3.327 4.612 -10.685 1.00 84.75 90 GLN A N 1
ATOM 617 C CA . GLN A 1 90 ? 3.234 6.036 -10.987 1.00 84.75 90 GLN A CA 1
ATOM 618 C C . GLN A 1 90 ? 3.465 6.834 -9.704 1.00 84.75 90 GLN A C 1
ATOM 620 O O . GLN A 1 90 ? 2.639 6.733 -8.797 1.00 84.75 90 GLN A O 1
ATOM 625 N N . PRO A 1 91 ? 4.541 7.632 -9.596 1.00 83.31 91 PRO A N 1
ATOM 626 C CA . PRO A 1 91 ? 4.837 8.361 -8.375 1.00 83.31 91 PRO A CA 1
ATOM 627 C C . PRO A 1 91 ? 3.756 9.397 -8.067 1.00 83.31 91 PRO A C 1
ATOM 629 O O . PRO A 1 91 ? 3.178 10.016 -8.961 1.00 83.31 91 PRO A O 1
ATOM 632 N N . LEU A 1 92 ? 3.521 9.633 -6.773 1.00 83.88 92 LEU A N 1
ATOM 633 C CA . LEU A 1 92 ? 2.636 10.714 -6.351 1.00 83.88 92 LEU A CA 1
ATOM 634 C C . LEU A 1 92 ? 3.204 12.069 -6.809 1.00 83.88 92 LEU A C 1
ATOM 636 O O . LEU A 1 92 ? 4.421 12.289 -6.668 1.00 83.88 92 LEU A O 1
ATOM 640 N N . PRO A 1 93 ? 2.338 12.994 -7.266 1.00 81.00 93 PRO A N 1
ATOM 641 C CA . PRO A 1 93 ? 2.711 14.374 -7.538 1.00 81.00 93 PRO A CA 1
ATOM 642 C C . PRO A 1 93 ? 3.457 15.024 -6.363 1.00 81.00 93 PRO A C 1
ATOM 644 O O . PRO A 1 93 ? 3.168 14.717 -5.192 1.00 81.00 93 PRO A O 1
ATOM 647 N N . PRO A 1 94 ? 4.411 15.930 -6.650 1.00 70.50 94 PRO A N 1
ATOM 648 C CA . PRO A 1 94 ? 5.112 16.680 -5.615 1.00 70.50 94 PRO A CA 1
ATOM 649 C C . PRO A 1 94 ? 4.083 17.439 -4.760 1.00 70.50 94 PRO A C 1
ATOM 651 O O . PRO A 1 94 ? 3.226 18.142 -5.282 1.00 70.50 94 PRO A O 1
ATOM 654 N N . GLY A 1 95 ? 4.109 17.228 -3.441 1.00 77.12 95 GLY A N 1
ATOM 655 C CA . GLY A 1 95 ? 3.151 17.812 -2.488 1.00 77.12 95 GLY A CA 1
ATOM 656 C C . GLY A 1 95 ? 2.068 16.859 -1.959 1.00 77.12 95 GLY A C 1
ATOM 657 O O . GLY A 1 95 ? 1.569 17.078 -0.855 1.00 77.12 95 GLY A O 1
ATOM 658 N N . MET A 1 96 ? 1.749 15.760 -2.658 1.00 77.81 96 MET A N 1
ATOM 659 C CA . MET A 1 96 ? 0.827 14.733 -2.130 1.00 77.81 96 MET A CA 1
ATOM 660 C C . MET A 1 96 ? 1.532 13.660 -1.298 1.00 77.81 96 MET A C 1
ATOM 662 O O . MET A 1 96 ? 0.923 13.077 -0.404 1.00 77.81 96 MET A O 1
ATOM 666 N N . ARG A 1 97 ? 2.831 13.446 -1.537 1.00 77.56 97 ARG A N 1
ATOM 667 C CA . ARG A 1 97 ? 3.663 12.464 -0.816 1.00 77.56 97 ARG A CA 1
ATOM 668 C C . ARG A 1 97 ? 3.598 12.650 0.702 1.00 77.56 97 ARG A C 1
ATOM 670 O O . ARG A 1 97 ? 3.369 11.691 1.425 1.00 77.56 97 ARG A O 1
ATOM 677 N N . ASN A 1 98 ? 3.691 13.896 1.164 1.00 81.12 98 ASN A N 1
ATOM 678 C CA . ASN A 1 98 ? 3.725 14.232 2.592 1.00 81.12 98 ASN A CA 1
ATOM 679 C C . ASN A 1 98 ? 2.347 14.155 3.274 1.00 81.12 98 ASN A C 1
ATOM 681 O O . ASN A 1 98 ? 2.261 14.286 4.491 1.00 81.12 98 ASN A O 1
ATOM 685 N N . ARG A 1 99 ? 1.260 13.986 2.506 1.00 83.56 99 ARG A N 1
ATOM 686 C CA . ARG A 1 99 ? -0.099 13.847 3.054 1.00 83.56 99 ARG A CA 1
ATOM 687 C C . ARG A 1 99 ? -0.420 12.404 3.437 1.00 83.56 99 ARG A C 1
ATOM 689 O O . ARG A 1 99 ? -1.316 12.186 4.247 1.00 83.56 99 ARG A O 1
ATOM 696 N N . LEU A 1 100 ? 0.292 11.432 2.863 1.00 85.44 100 LEU A N 1
ATOM 697 C CA . LEU A 1 100 ? 0.165 10.027 3.225 1.00 85.44 100 LEU A CA 1
ATOM 698 C C . LEU A 1 100 ? 0.860 9.794 4.572 1.00 85.44 100 LEU A C 1
ATOM 700 O O . LEU A 1 100 ? 2.074 9.944 4.682 1.00 85.44 100 LEU A O 1
ATOM 704 N N . ALA A 1 101 ? 0.088 9.433 5.595 1.00 86.25 101 ALA A N 1
ATOM 705 C CA . ALA A 1 101 ? 0.600 9.223 6.943 1.00 86.25 101 ALA A CA 1
ATOM 706 C C . ALA A 1 101 ? -0.065 8.015 7.604 1.00 86.25 101 ALA A C 1
ATOM 708 O O . ALA A 1 101 ? -1.256 7.764 7.422 1.00 86.25 101 ALA A O 1
ATOM 709 N N . GLN A 1 102 ? 0.718 7.290 8.398 1.00 87.81 102 GLN A N 1
ATOM 710 C CA . GLN A 1 102 ? 0.255 6.139 9.164 1.00 87.81 102 GLN A CA 1
ATOM 711 C C . GLN A 1 102 ? -0.710 6.577 10.280 1.00 87.81 102 GLN A C 1
ATOM 713 O O . GLN A 1 102 ? -0.578 7.665 10.842 1.00 87.81 102 GLN A O 1
ATOM 718 N N . GLY A 1 103 ? -1.705 5.745 10.580 1.00 86.06 103 GLY A N 1
ATOM 719 C CA . GLY A 1 103 ? -2.745 6.003 11.579 1.00 86.06 103 GLY A CA 1
ATOM 720 C C . GLY A 1 103 ? -3.824 7.002 11.148 1.00 86.06 103 GLY A C 1
ATOM 721 O O . GLY A 1 103 ? -4.771 7.225 11.899 1.00 86.06 103 GLY A O 1
ATOM 722 N N . LYS A 1 104 ? -3.724 7.593 9.951 1.00 87.94 104 LYS A N 1
ATOM 723 C CA . LYS A 1 104 ? -4.723 8.526 9.410 1.00 87.94 104 LYS A CA 1
ATOM 724 C C . LYS A 1 104 ? -5.514 7.885 8.262 1.00 87.94 104 LYS A C 1
ATOM 726 O O . LYS A 1 104 ? -4.977 7.013 7.574 1.00 87.94 104 LYS A O 1
ATOM 731 N N . PRO A 1 105 ? -6.775 8.295 8.033 1.00 87.06 105 PRO A N 1
ATOM 732 C CA . PRO A 1 105 ? -7.502 7.939 6.818 1.00 87.06 105 PRO A CA 1
ATOM 733 C C . PRO A 1 105 ? -6.720 8.349 5.571 1.00 87.06 105 PRO A C 1
ATOM 735 O O . PRO A 1 105 ? -6.024 9.370 5.579 1.00 87.06 105 PRO A O 1
ATOM 738 N N . LEU A 1 106 ? -6.844 7.566 4.498 1.00 85.88 106 LEU A N 1
ATOM 739 C CA . LEU A 1 106 ? -6.233 7.918 3.220 1.00 85.88 106 LEU A CA 1
ATOM 740 C C . LEU A 1 106 ? -6.746 9.301 2.757 1.00 85.88 106 LEU A C 1
ATOM 742 O O . LEU A 1 106 ? -7.962 9.509 2.721 1.00 85.88 106 LEU A O 1
ATOM 746 N N . PRO A 1 107 ? -5.860 10.254 2.406 1.00 82.31 107 PRO A N 1
ATOM 747 C CA . PRO A 1 107 ? -6.289 11.584 1.996 1.00 82.31 107 PRO A CA 1
ATOM 748 C C . PRO A 1 107 ? -7.188 11.544 0.753 1.00 82.31 107 PRO A C 1
ATOM 750 O O . PRO A 1 107 ? -6.871 10.829 -0.204 1.00 82.31 107 PRO A O 1
ATOM 753 N N . PRO A 1 108 ? -8.266 12.348 0.711 1.00 77.00 108 PRO A N 1
ATOM 754 C CA . PRO A 1 108 ? -9.090 12.459 -0.484 1.00 77.00 108 PRO A CA 1
ATOM 755 C C . PRO A 1 108 ? -8.250 12.993 -1.653 1.00 77.00 108 PRO A C 1
ATOM 757 O O . PRO A 1 108 ? -7.418 13.887 -1.484 1.00 77.00 108 PRO A O 1
ATOM 760 N N . GLY A 1 109 ? -8.450 12.421 -2.840 1.00 81.19 109 GLY A N 1
ATOM 761 C CA . GLY A 1 109 ? -7.705 12.773 -4.054 1.00 81.19 109 GLY A CA 1
ATOM 762 C C . GLY A 1 109 ? -6.381 12.023 -4.249 1.00 81.19 109 GLY A C 1
ATOM 763 O O . GLY A 1 109 ? -5.805 12.102 -5.332 1.00 81.19 109 GLY A O 1
ATOM 764 N N . ILE A 1 110 ? -5.914 11.247 -3.262 1.00 81.44 110 ILE A N 1
ATOM 765 C CA . ILE A 1 110 ? -4.833 10.279 -3.477 1.00 81.44 110 ILE A CA 1
ATOM 766 C C . ILE A 1 110 ? -5.441 8.983 -4.011 1.00 81.44 110 ILE A C 1
ATOM 768 O O . ILE A 1 110 ? -6.206 8.306 -3.325 1.00 81.44 110 ILE A O 1
ATOM 772 N N . ALA A 1 111 ? -5.086 8.626 -5.244 1.00 80.06 111 ALA A N 1
ATOM 773 C CA . ALA A 1 111 ? -5.516 7.369 -5.832 1.00 80.06 111 ALA A CA 1
ATOM 774 C C . ALA A 1 111 ? -4.836 6.189 -5.120 1.00 80.06 111 ALA A C 1
ATOM 776 O O . ALA A 1 111 ? -3.609 6.067 -5.136 1.00 80.06 111 ALA A O 1
ATOM 777 N N . ARG A 1 112 ? -5.644 5.300 -4.535 1.00 87.00 112 ARG A N 1
ATOM 778 C CA . ARG A 1 112 ? -5.219 3.932 -4.227 1.00 87.00 112 ARG A CA 1
ATOM 779 C C . ARG A 1 112 ? -5.424 3.074 -5.465 1.00 87.00 112 ARG A C 1
ATOM 781 O O . ARG A 1 112 ? -6.493 3.100 -6.073 1.00 87.00 112 ARG A O 1
ATOM 788 N N . ARG A 1 113 ? -4.401 2.322 -5.842 1.00 89.56 113 ARG A N 1
ATOM 789 C CA . ARG A 1 113 ? -4.487 1.320 -6.900 1.00 89.56 113 ARG A CA 1
ATOM 790 C C . ARG A 1 113 ? -4.464 -0.058 -6.262 1.00 89.56 113 ARG A C 1
ATOM 792 O O . ARG A 1 113 ? -3.717 -0.291 -5.312 1.00 89.56 113 ARG A O 1
ATOM 799 N N . ALA A 1 114 ? -5.279 -0.962 -6.791 1.00 89.19 114 ALA A N 1
ATOM 800 C CA . ALA A 1 114 ? -5.183 -2.366 -6.428 1.00 89.19 114 ALA A CA 1
ATOM 801 C C . ALA A 1 114 ? -3.812 -2.909 -6.852 1.00 89.19 114 ALA A C 1
ATOM 803 O O . ALA A 1 114 ? -3.275 -2.511 -7.893 1.00 89.19 114 ALA A O 1
ATOM 804 N N . LEU A 1 115 ? -3.248 -3.802 -6.040 1.00 92.31 115 LEU A N 1
ATOM 805 C CA . LEU A 1 115 ? -2.050 -4.529 -6.442 1.00 92.31 115 LEU A CA 1
ATOM 806 C C . LEU A 1 115 ? -2.383 -5.498 -7.583 1.00 92.31 115 LEU A C 1
ATOM 808 O O . LEU A 1 115 ? -3.496 -6.032 -7.624 1.00 92.31 115 LEU A O 1
ATOM 812 N N . PRO A 1 116 ? -1.415 -5.778 -8.472 1.00 92.69 116 PRO A N 1
ATOM 813 C CA . PRO A 1 116 ? -1.513 -6.896 -9.397 1.00 92.69 116 PRO A CA 1
ATOM 814 C C . PRO A 1 116 ? -1.872 -8.187 -8.642 1.00 92.69 116 PRO A C 1
ATOM 816 O O . PRO A 1 116 ? -1.253 -8.458 -7.606 1.00 92.69 116 PRO A O 1
ATOM 819 N N . PRO A 1 117 ? -2.837 -8.991 -9.131 1.00 91.75 117 PRO A N 1
ATOM 820 C CA . PRO A 1 117 ? -3.275 -10.206 -8.445 1.00 91.75 117 PRO A CA 1
ATOM 821 C C . PRO A 1 117 ? -2.125 -11.171 -8.152 1.00 91.75 117 PRO A C 1
ATOM 823 O O . PRO A 1 117 ? -2.083 -11.766 -7.079 1.00 91.75 117 PRO A O 1
ATOM 826 N N . ASP A 1 118 ? -1.162 -11.279 -9.068 1.00 93.25 118 ASP A N 1
ATOM 827 C CA . ASP A 1 118 ? -0.009 -12.167 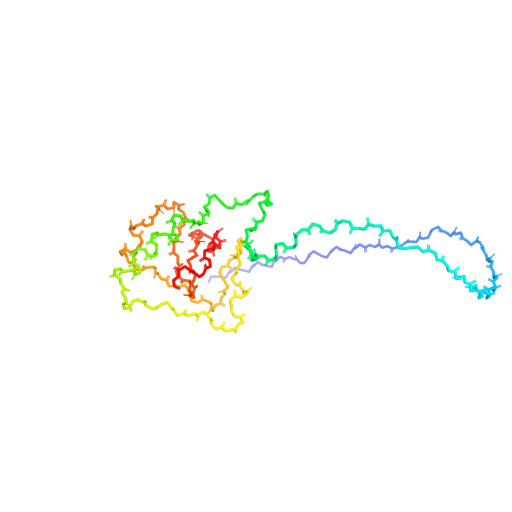-8.916 1.00 93.25 118 ASP A CA 1
ATOM 828 C C . ASP A 1 118 ? 0.885 -11.746 -7.749 1.00 93.25 118 ASP A C 1
ATOM 830 O O . ASP A 1 118 ? 1.276 -12.583 -6.942 1.00 93.25 118 ASP A O 1
ATOM 834 N N . LEU A 1 119 ? 1.140 -10.442 -7.599 1.00 94.44 119 LEU A N 1
ATOM 835 C CA . LEU A 1 119 ? 1.899 -9.914 -6.466 1.00 94.44 119 LEU A CA 1
ATOM 836 C C . LEU A 1 119 ? 1.122 -10.061 -5.155 1.00 94.44 119 LEU A C 1
ATOM 838 O O . LEU A 1 119 ? 1.694 -10.435 -4.134 1.00 94.44 119 LEU A O 1
ATOM 842 N N . LEU A 1 120 ? -0.185 -9.788 -5.176 1.00 93.38 120 LEU A N 1
ATOM 843 C CA . LEU A 1 120 ? -1.034 -9.886 -3.989 1.00 93.38 120 LEU A CA 1
ATOM 844 C C . LEU A 1 120 ? -1.019 -11.301 -3.389 1.00 93.38 120 LEU A C 1
ATOM 846 O O . LEU A 1 120 ? -1.049 -11.441 -2.172 1.00 93.38 120 LEU A O 1
ATOM 850 N N . ARG A 1 121 ? -0.932 -12.339 -4.230 1.00 93.31 121 ARG A N 1
ATOM 851 C CA . ARG A 1 121 ? -0.857 -13.746 -3.799 1.00 93.31 121 ARG A CA 1
ATOM 852 C C . ARG A 1 121 ? 0.471 -14.123 -3.147 1.00 93.31 121 ARG A C 1
ATOM 854 O O . ARG A 1 121 ? 0.509 -15.105 -2.413 1.00 93.31 121 ARG A O 1
ATOM 861 N N . LEU A 1 122 ? 1.541 -13.381 -3.430 1.00 93.25 122 LEU A N 1
ATOM 862 C CA . LEU A 1 122 ? 2.855 -13.592 -2.818 1.00 93.25 122 LEU A CA 1
ATOM 863 C C . LEU A 1 122 ? 2.966 -12.910 -1.449 1.00 93.25 122 LEU A C 1
ATOM 865 O O . LEU A 1 122 ? 3.803 -13.293 -0.635 1.00 93.25 122 LEU A O 1
ATOM 869 N N . LEU A 1 123 ? 2.138 -11.895 -1.193 1.00 93.19 123 LEU A N 1
ATOM 870 C CA . LEU A 1 123 ? 2.142 -11.176 0.074 1.00 93.19 123 LEU A CA 1
ATOM 871 C C . LEU A 1 123 ? 1.390 -11.961 1.166 1.00 93.19 123 LEU A C 1
ATOM 873 O O . LEU A 1 123 ? 0.375 -12.603 0.884 1.00 93.19 123 LEU A O 1
ATOM 877 N N . PRO A 1 124 ? 1.840 -11.892 2.433 1.00 91.50 124 PRO A N 1
ATOM 878 C CA . PRO A 1 124 ? 1.142 -12.528 3.545 1.00 91.50 124 PRO A CA 1
ATOM 879 C C . PRO A 1 124 ? -0.292 -12.013 3.690 1.00 91.50 124 PRO A C 1
ATOM 881 O O . PRO A 1 124 ? -0.529 -10.809 3.688 1.00 91.50 124 PRO A O 1
ATOM 884 N N . VAL A 1 125 ? -1.262 -12.904 3.893 1.00 90.25 125 VAL A N 1
ATOM 885 C CA . VAL A 1 125 ? -2.653 -12.485 4.122 1.00 90.25 125 VAL A CA 1
ATOM 886 C C . VAL A 1 125 ? -2.755 -11.711 5.440 1.00 90.25 125 VAL A C 1
ATOM 888 O O . VAL A 1 125 ? -2.327 -12.188 6.492 1.00 90.25 125 VAL A O 1
ATOM 891 N N . ARG A 1 126 ? -3.354 -10.516 5.396 1.00 90.44 126 ARG A N 1
ATOM 892 C CA . ARG A 1 126 ? -3.608 -9.663 6.567 1.00 90.44 126 ARG A CA 1
ATOM 893 C C . ARG A 1 126 ? -5.121 -9.510 6.773 1.00 90.44 126 ARG A C 1
ATOM 895 O O . ARG A 1 126 ? -5.742 -8.696 6.094 1.00 90.44 126 ARG A O 1
ATOM 902 N N . PRO A 1 127 ? -5.745 -10.275 7.687 1.00 89.50 127 PRO A N 1
ATOM 903 C CA . PRO A 1 127 ? -7.185 -10.190 7.923 1.00 89.50 127 PRO A CA 1
ATOM 904 C C . PRO A 1 127 ? -7.615 -8.778 8.332 1.00 89.50 127 PRO A C 1
ATOM 906 O O . PRO A 1 127 ? -7.003 -8.171 9.207 1.00 89.50 127 PRO A O 1
ATOM 909 N N . GLY A 1 128 ? -8.667 -8.252 7.700 1.00 90.56 128 GLY A N 1
ATOM 910 C CA . GLY A 1 128 ? -9.174 -6.900 7.970 1.00 90.56 128 GLY A CA 1
ATOM 911 C C . GLY A 1 128 ? -8.357 -5.765 7.339 1.00 90.56 128 GLY A C 1
ATOM 912 O O . GLY A 1 128 ? -8.714 -4.596 7.515 1.00 90.56 128 GLY A O 1
ATOM 9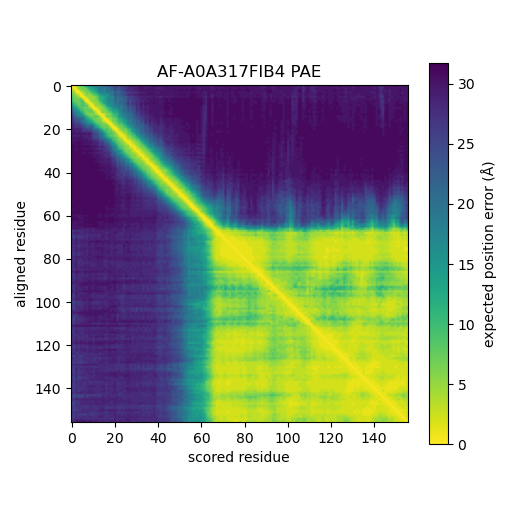13 N N . TYR A 1 129 ? -7.312 -6.091 6.575 1.00 92.94 129 TYR A N 1
ATOM 914 C CA . TYR A 1 129 ? -6.488 -5.129 5.857 1.00 92.94 129 TYR A CA 1
ATOM 915 C C . TYR A 1 129 ? -6.407 -5.458 4.365 1.00 92.94 129 TYR A C 1
ATOM 917 O O . TYR A 1 129 ? -6.435 -6.618 3.962 1.00 92.94 129 TYR A O 1
ATOM 925 N N . GLU A 1 130 ? -6.265 -4.422 3.549 1.00 92.62 130 GLU A N 1
ATOM 926 C CA . GLU A 1 130 ? -5.985 -4.528 2.122 1.00 92.62 130 GLU A CA 1
ATOM 927 C C . GLU A 1 130 ? -4.606 -3.947 1.806 1.00 92.62 130 GLU A C 1
ATOM 929 O O . GLU A 1 130 ? -4.193 -2.928 2.369 1.00 92.62 130 GLU A O 1
ATOM 934 N N . TYR A 1 131 ? -3.897 -4.596 0.885 1.00 94.56 131 TYR A N 1
ATOM 935 C CA . TYR A 1 131 ? -2.716 -4.016 0.265 1.00 94.56 131 TYR A CA 1
ATOM 936 C C . TYR A 1 131 ? -3.155 -3.080 -0.858 1.00 94.56 131 TYR A C 1
ATOM 938 O O . TYR A 1 131 ? -3.957 -3.450 -1.717 1.00 94.56 131 TYR A O 1
ATOM 946 N N . ALA A 1 132 ? -2.581 -1.885 -0.883 1.00 93.12 132 ALA A N 1
ATOM 947 C CA . ALA A 1 132 ? -2.793 -0.896 -1.923 1.00 93.12 132 ALA A CA 1
ATOM 948 C C . ALA A 1 132 ? -1.458 -0.327 -2.403 1.00 93.12 132 ALA A C 1
ATOM 950 O O . ALA A 1 132 ? -0.524 -0.120 -1.627 1.00 93.12 132 ALA A O 1
ATOM 951 N N . LEU A 1 133 ? -1.387 -0.035 -3.696 1.00 93.31 133 LEU A N 1
ATOM 952 C CA . LEU A 1 133 ? -0.299 0.720 -4.288 1.00 93.31 133 LEU A CA 1
ATOM 953 C C . LEU A 1 133 ? -0.685 2.195 -4.289 1.00 93.31 133 LEU A C 1
ATOM 955 O O . LEU A 1 133 ? -1.723 2.582 -4.833 1.00 93.31 133 LEU A O 1
ATOM 959 N N . VAL A 1 134 ? 0.155 3.020 -3.673 1.00 92.12 134 VAL A N 1
ATOM 960 C CA . VAL A 1 134 ? -0.033 4.468 -3.595 1.00 92.12 134 VAL A CA 1
ATOM 961 C C . VAL A 1 134 ? 1.274 5.137 -3.990 1.00 92.12 134 VAL A C 1
ATOM 963 O O . VAL A 1 134 ? 2.252 5.123 -3.243 1.00 92.12 134 VAL A O 1
ATOM 966 N N . GLY A 1 135 ? 1.307 5.742 -5.175 1.00 90.94 135 GLY A N 1
ATOM 967 C CA . GLY A 1 135 ? 2.567 6.243 -5.710 1.00 90.94 135 GLY A CA 1
ATOM 968 C C . GLY A 1 135 ? 3.508 5.093 -6.075 1.00 90.94 135 GLY A C 1
ATOM 969 O O . GLY A 1 135 ? 3.119 4.167 -6.779 1.00 90.94 135 GLY A O 1
ATOM 970 N N . THR A 1 136 ? 4.719 5.142 -5.516 1.00 91.88 136 THR A N 1
ATOM 971 C CA . THR A 1 136 ? 5.738 4.073 -5.530 1.00 91.88 136 THR A CA 1
ATOM 972 C C . THR A 1 136 ? 5.793 3.298 -4.207 1.00 91.88 136 THR A C 1
ATOM 974 O O . THR A 1 136 ? 6.724 2.539 -3.944 1.00 91.88 136 THR A O 1
ATOM 977 N N . SER A 1 137 ? 4.804 3.490 -3.333 1.00 91.69 137 SER A N 1
ATOM 978 C CA . SER A 1 137 ? 4.778 2.899 -1.996 1.00 91.69 137 SER A CA 1
ATOM 979 C C . SER A 1 137 ? 3.734 1.794 -1.904 1.00 91.69 137 SER A C 1
ATOM 981 O O . SER A 1 137 ? 2.630 1.911 -2.446 1.00 91.69 137 SER A O 1
ATOM 983 N N . LEU A 1 138 ? 4.064 0.749 -1.149 1.00 93.69 138 LEU A N 1
ATOM 984 C CA . LEU A 1 138 ? 3.088 -0.230 -0.688 1.00 93.69 138 LEU A CA 1
ATOM 985 C C . LEU A 1 138 ? 2.436 0.302 0.591 1.00 93.69 138 LEU A C 1
ATOM 987 O O . LEU A 1 138 ? 3.120 0.706 1.530 1.00 93.69 138 LEU A O 1
ATOM 991 N N 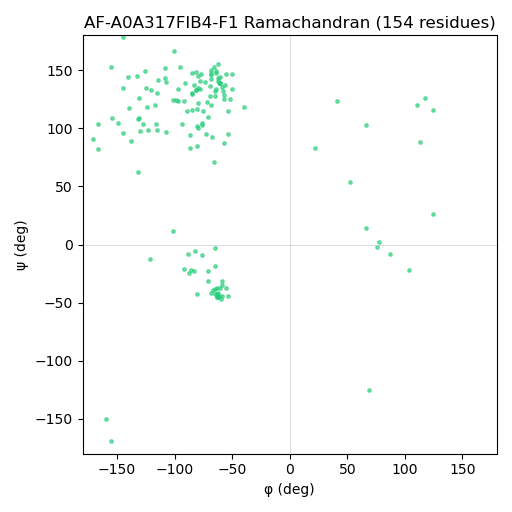. VAL A 1 139 ? 1.110 0.305 0.634 1.00 93.62 139 VAL A N 1
ATOM 992 C CA . VAL A 1 139 ? 0.325 0.806 1.762 1.00 93.62 139 VAL A CA 1
ATOM 993 C C . VAL A 1 139 ? -0.625 -0.280 2.225 1.00 93.62 139 VAL A C 1
ATOM 995 O O . VAL A 1 139 ? -1.288 -0.922 1.417 1.00 93.62 139 VAL A O 1
ATOM 998 N N . LEU A 1 140 ? -0.703 -0.469 3.536 1.00 93.50 140 LEU A N 1
ATOM 999 C CA . LEU A 1 140 ? -1.669 -1.357 4.159 1.00 93.50 140 LEU A CA 1
ATOM 1000 C C . LEU A 1 140 ? -2.817 -0.526 4.735 1.00 93.50 140 LEU A C 1
ATOM 1002 O O . LEU A 1 140 ? -2.573 0.378 5.536 1.00 93.50 140 LEU A O 1
ATOM 1006 N N . ILE A 1 141 ? -4.054 -0.813 4.335 1.00 92.69 141 ILE A N 1
ATOM 1007 C CA . ILE A 1 141 ? -5.241 -0.020 4.683 1.00 92.69 141 ILE A CA 1
ATOM 1008 C C . ILE A 1 141 ? -6.244 -0.903 5.426 1.00 92.69 141 ILE A C 1
ATOM 1010 O O . ILE A 1 141 ? -6.523 -2.018 5.001 1.00 92.69 141 ILE A O 1
ATOM 1014 N N . ALA A 1 142 ? -6.793 -0.424 6.541 1.00 92.50 142 ALA A N 1
ATOM 1015 C CA . ALA A 1 142 ? -7.856 -1.118 7.263 1.00 92.50 142 ALA A CA 1
ATOM 1016 C C . ALA A 1 142 ? -9.172 -1.037 6.477 1.00 92.50 142 ALA A C 1
ATOM 1018 O O . ALA A 1 142 ? -9.673 0.058 6.224 1.00 92.50 142 ALA A O 1
ATOM 1019 N N . VAL A 1 143 ? -9.764 -2.183 6.135 1.00 90.69 143 VAL A N 1
ATOM 1020 C CA . VAL A 1 143 ? -10.950 -2.248 5.257 1.00 90.69 143 VAL A CA 1
ATOM 1021 C C . VAL A 1 143 ? -12.160 -1.552 5.886 1.00 90.69 143 VAL A C 1
ATOM 1023 O O . VAL A 1 143 ? -12.909 -0.864 5.201 1.00 90.69 143 VAL A O 1
ATOM 1026 N N . ALA A 1 144 ? -12.326 -1.679 7.204 1.00 89.62 144 ALA A N 1
ATOM 1027 C CA . ALA A 1 144 ? -13.473 -1.120 7.918 1.00 89.62 144 ALA A CA 1
ATOM 1028 C C . ALA A 1 144 ? -13.451 0.416 8.025 1.00 89.62 144 ALA A C 1
ATOM 1030 O O . ALA A 1 144 ? -14.505 1.040 8.084 1.00 89.62 144 ALA A O 1
ATOM 1031 N N . THR A 1 145 ? -12.265 1.030 8.086 1.00 88.94 145 THR A N 1
ATOM 1032 C CA . THR A 1 145 ? -12.116 2.460 8.421 1.00 88.94 145 THR A CA 1
ATOM 1033 C C . THR A 1 145 ? -11.416 3.281 7.340 1.00 88.94 145 THR A C 1
ATOM 1035 O O . THR A 1 145 ? -11.410 4.506 7.418 1.00 88.94 145 THR A O 1
ATOM 1038 N N . GLY A 1 146 ? -10.787 2.640 6.350 1.00 89.12 146 GLY A N 1
ATOM 1039 C CA . GLY A 1 146 ? -9.949 3.313 5.353 1.00 89.12 146 GLY A CA 1
ATOM 1040 C C . GLY A 1 146 ? -8.669 3.929 5.935 1.00 89.12 146 GLY A C 1
ATOM 1041 O O . GLY A 1 146 ? -8.029 4.761 5.287 1.00 89.12 146 GLY A O 1
ATOM 1042 N N . VAL A 1 147 ? -8.302 3.559 7.166 1.00 91.19 147 VAL A N 1
ATOM 1043 C CA . VAL A 1 147 ? -7.120 4.081 7.860 1.00 91.19 147 VAL A CA 1
ATOM 1044 C C . VAL A 1 147 ? -5.865 3.375 7.376 1.00 91.19 147 VAL A C 1
ATOM 1046 O O . VAL A 1 147 ? -5.818 2.148 7.289 1.00 91.19 147 VAL A O 1
ATOM 1049 N N . VAL A 1 148 ? -4.824 4.158 7.107 1.00 91.00 148 VAL A N 1
ATOM 1050 C CA . VAL A 1 148 ? -3.506 3.647 6.743 1.00 91.00 148 VAL A CA 1
ATOM 1051 C C . VAL A 1 148 ? -2.857 3.010 7.966 1.00 91.00 148 VAL A C 1
ATOM 1053 O O . VAL A 1 148 ? -2.459 3.692 8.908 1.00 91.00 148 VAL A O 1
ATOM 1056 N N . ALA A 1 149 ? -2.739 1.691 7.954 1.00 91.31 149 ALA A N 1
ATOM 1057 C CA . ALA A 1 149 ? -2.152 0.914 9.031 1.00 91.31 149 ALA A CA 1
ATOM 1058 C C . ALA A 1 149 ? -0.626 0.925 8.972 1.00 91.31 149 ALA A C 1
ATOM 1060 O O . ALA A 1 149 ? 0.024 1.084 9.996 1.00 91.31 149 ALA A O 1
ATOM 1061 N N . SER A 1 150 ? -0.039 0.789 7.786 1.00 91.19 150 SER A N 1
ATOM 1062 C CA . SER A 1 150 ? 1.414 0.783 7.607 1.00 91.19 150 SER A CA 1
ATOM 1063 C C . SER A 1 150 ? 1.786 1.209 6.193 1.00 91.19 150 SER A C 1
ATOM 1065 O O . SER A 1 150 ? 0.989 1.072 5.264 1.00 91.19 150 SER A O 1
ATOM 1067 N N . ILE A 1 151 ? 2.982 1.774 6.041 1.00 91.56 151 ILE A N 1
ATOM 1068 C CA . ILE A 1 151 ? 3.501 2.284 4.773 1.00 91.56 151 ILE A CA 1
ATOM 1069 C C . ILE A 1 151 ? 4.902 1.720 4.582 1.00 91.56 151 ILE A C 1
ATOM 1071 O O . ILE A 1 151 ? 5.776 1.908 5.425 1.00 91.56 151 ILE A O 1
ATOM 1075 N N . LEU A 1 152 ? 5.125 1.089 3.439 1.00 92.62 152 LEU A N 1
ATOM 1076 C CA . LEU A 1 152 ? 6.439 0.719 2.949 1.00 92.62 152 LEU A CA 1
ATOM 1077 C C . LEU A 1 152 ? 6.774 1.643 1.779 1.00 92.62 152 LEU A C 1
ATOM 1079 O O . LEU A 1 152 ? 6.319 1.450 0.650 1.00 92.62 152 LEU A O 1
ATOM 1083 N N . ALA A 1 153 ? 7.529 2.693 2.091 1.00 90.88 153 ALA A N 1
ATOM 1084 C CA . ALA A 1 153 ? 7.913 3.706 1.120 1.00 90.88 153 ALA A CA 1
ATOM 1085 C C . ALA A 1 153 ? 8.882 3.144 0.076 1.00 90.88 153 ALA A C 1
ATOM 1087 O O . ALA A 1 153 ? 9.778 2.371 0.433 1.00 90.88 153 ALA A O 1
ATOM 1088 N N . ASP A 1 154 ? 8.722 3.582 -1.175 1.00 89.12 154 ASP A N 1
ATOM 1089 C CA . ASP A 1 154 ? 9.636 3.258 -2.279 1.00 89.12 154 ASP A CA 1
ATOM 1090 C C . ASP A 1 154 ? 9.852 1.742 -2.406 1.00 89.12 154 ASP A C 1
ATOM 1092 O O . ASP A 1 154 ? 10.950 1.207 -2.243 1.00 89.12 154 ASP A O 1
ATOM 1096 N N . ALA A 1 155 ? 8.737 1.024 -2.519 1.00 90.56 155 ALA A N 1
ATOM 1097 C CA . ALA A 1 155 ? 8.729 -0.426 -2.651 1.00 90.56 155 ALA A CA 1
ATOM 1098 C C . ALA A 1 155 ? 8.730 -0.865 -4.122 1.00 90.56 155 ALA A C 1
ATOM 1100 O O . ALA A 1 155 ? 9.121 -1.998 -4.392 1.00 90.56 155 ALA A O 1
ATOM 1101 N N . PHE A 1 156 ? 8.302 0.023 -5.027 1.00 89.44 156 PHE A N 1
ATOM 1102 C CA . PHE A 1 156 ? 8.126 -0.209 -6.459 1.00 89.44 156 PHE A CA 1
ATOM 1103 C C . PHE A 1 156 ? 9.030 0.673 -7.309 1.00 89.44 156 PHE A C 1
ATOM 1105 O O . PHE A 1 156 ? 9.183 1.859 -6.938 1.00 89.44 156 PHE A O 1
#

Radius of gyration: 29.47 Å; Cα contacts (8 Å, |Δi|>4): 141; chains: 1; bounding box: 86×66×64 Å

Sequence (156 aa):
MTFPRRLSLLALLFLAPVAAHAQPEGRGQGQGRGQGQGGGPPPGRGSQGNGGRGQGGGSAGRGGPPASLGTGERDTIRLWLGGNPGFVAQPLPPGMRNRLAQGKPLPPGIARRALPPDLLRLLPVRPGYEYALVGTSLVLIAVATGVVASILADAF

Mean predicted aligned error: 18.31 Å

Nearest PDB structures (foldseek):
  4ew5-assembly1_B  TM=8.957E-01  e=7.945E-09  Salmonella enterica subsp. enterica serovar Typhimurium str. LT2
  4ew5-assembly1_A  TM=8.707E-01  e=3.110E-08  Salmonella enterica subsp. enterica serovar Typhimurium str. LT2

Foldseek 3Di:
DDDDDDDDDDDDDDDDDDDDDDDDDDDDDDDDDDDDDDDDDDDDPDDDPPPDDDPPPPPDDDDAFPDEDDDQLLVLLVVVCVVVVVDDFAADPPPLVVVDDAQAARDPPFDWAADDPVSQVSDDDDPQWGWTRTGQKIFIARPVRNGTRYIGPNSD

Solvent-accessible surface area (backbone atoms only — not comparable to full-atom values): 10812 Å² total; per-residue (Å²): 141,86,84,89,80,89,80,80,90,82,86,83,86,85,84,84,91,84,87,85,88,83,85,86,88,82,90,79,90,80,91,78,91,77,91,84,85,86,89,84,86,81,93,77,87,79,72,84,85,80,88,75,77,91,72,88,70,77,76,81,66,91,77,68,59,97,54,78,66,55,68,69,58,42,52,51,41,49,56,49,44,73,78,36,80,86,69,76,62,61,65,58,59,94,79,55,60,82,63,66,50,69,80,33,59,66,51,88,90,64,68,74,36,77,56,58,68,72,58,54,70,71,44,82,88,51,89,69,47,41,71,29,36,42,32,28,19,42,34,33,29,30,69,93,71,48,25,22,46,23,68,36,73,73,48,94

Secondary structure (DSSP, 8-state):
------------PPPP---------------------------------------------S---S----HHHHHHHHHHHHH-TT----PPPTTTGGG--TTSBPPTT---EEPPHHHHHHSPP-TTEEEEEETTEEEEEETTT-BEEEEE-S--

Organism: NCBI:txid2184016

pLDDT: mean 70.89, std 22.19, range [33.38, 94.94]